Protein AF-A0A9E5M3L0-F1 (afdb_monomer_lite)

Sequence (114 aa):
MKKIFINLASATLLAGSAIVLAQAPAAPAAPAAPTAPAVAMPKCKDGTVSKVAGRGACSGHGGVAKDGAAEPPAPPPPPPGSTARCKDGSYSQAKSRSGACSGHGGVADWLKKD

Foldseek 3Di:
DDDDDDDDDDDDPDPPDPPPPPPDPDDPDDPDDDDPDDFDFFQAPQRDTFPDDDDCTNVVRNDGDPVRPGDPPDQPDDDPQFQFAAPQRDTDNDPDQVPPCVVRRGTPGGPPPD

Radius of gyration: 33.46 Å; chains: 1; bounding box: 108×42×64 Å

Structure (mmCIF, N/CA/C/O backbone):
data_AF-A0A9E5M3L0-F1
#
_entry.id   AF-A0A9E5M3L0-F1
#
loop_
_atom_site.group_PDB
_atom_site.id
_atom_site.type_symbol
_atom_site.label_atom_id
_atom_site.label_alt_id
_atom_site.label_comp_id
_atom_site.label_asym_id
_atom_site.label_entity_id
_atom_site.label_seq_id
_atom_site.pdbx_PDB_ins_code
_atom_site.Cartn_x
_atom_site.Cartn_y
_atom_site.Cartn_z
_atom_site.occupancy
_atom_site.B_iso_or_equiv
_atom_site.auth_seq_id
_atom_site.auth_comp_id
_atom_site.auth_asym_id
_atom_site.auth_atom_id
_atom_site.pdbx_PDB_model_num
ATOM 1 N N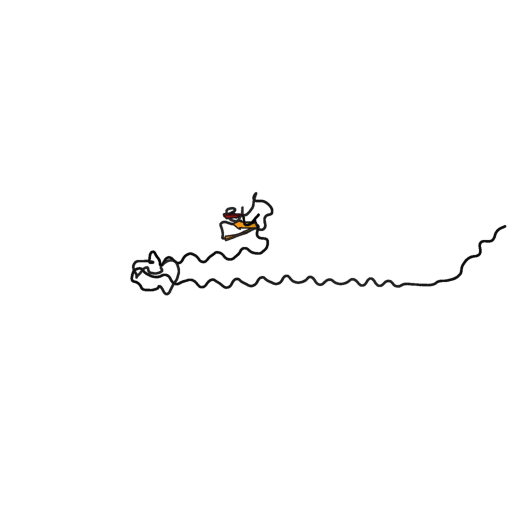 . MET A 1 1 ? 84.298 -23.992 -39.947 1.00 41.53 1 MET A N 1
ATOM 2 C CA . MET A 1 1 ? 84.759 -22.823 -39.161 1.00 41.53 1 MET A CA 1
ATOM 3 C C . MET A 1 1 ? 83.656 -22.427 -38.182 1.00 41.53 1 MET A C 1
ATOM 5 O O . MET A 1 1 ? 82.521 -22.393 -38.621 1.00 41.53 1 MET A O 1
ATOM 9 N N . LYS A 1 2 ? 84.012 -22.190 -36.901 1.00 50.72 2 LYS A N 1
ATOM 10 C CA . LYS A 1 2 ? 83.179 -21.762 -35.739 1.00 50.72 2 LYS A CA 1
ATOM 11 C C . LYS A 1 2 ? 81.915 -22.614 -35.466 1.00 50.72 2 LYS A C 1
ATOM 13 O O . LYS A 1 2 ? 80.889 -22.416 -36.088 1.00 50.72 2 LYS A O 1
ATOM 18 N N . LYS A 1 3 ? 81.967 -23.669 -34.640 1.00 51.91 3 LYS A N 1
ATOM 19 C CA . LYS A 1 3 ? 81.952 -23.669 -33.154 1.00 51.91 3 LYS A CA 1
ATOM 20 C C . LYS A 1 3 ? 80.853 -22.779 -32.553 1.00 51.91 3 LYS A C 1
ATO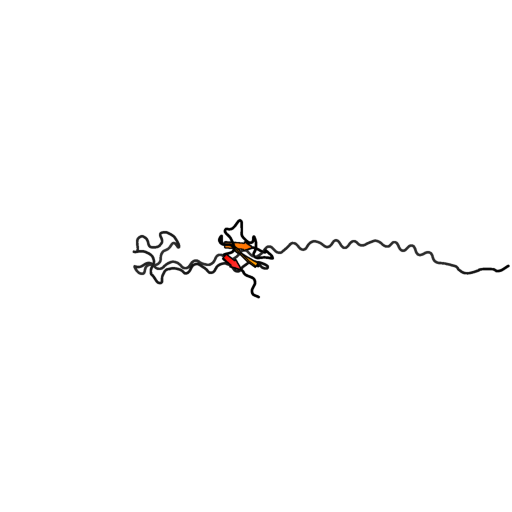M 22 O O . LYS A 1 3 ? 81.102 -21.600 -32.335 1.00 51.91 3 LYS A O 1
ATOM 27 N N . ILE A 1 4 ? 79.719 -23.381 -32.193 1.00 62.31 4 ILE A N 1
ATOM 28 C CA . ILE A 1 4 ? 78.846 -22.901 -31.113 1.00 62.31 4 ILE A CA 1
ATOM 29 C C . ILE A 1 4 ? 78.600 -24.099 -3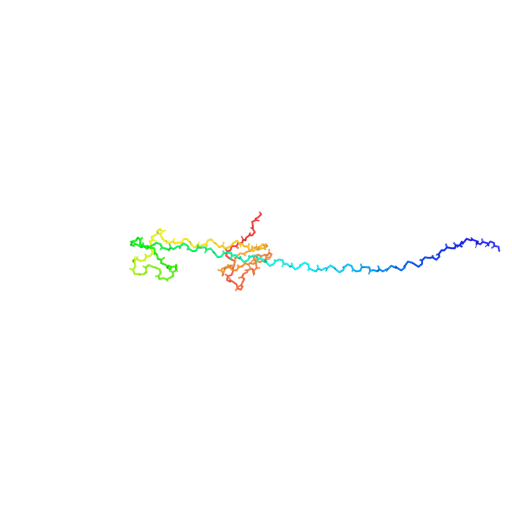0.186 1.00 62.31 4 ILE A C 1
ATOM 31 O O . ILE A 1 4 ? 77.798 -24.983 -30.462 1.00 62.31 4 ILE A O 1
ATOM 35 N N . PHE A 1 5 ? 79.429 -24.153 -29.145 1.00 56.78 5 PHE A N 1
ATOM 36 C CA . PHE A 1 5 ? 79.155 -24.816 -27.869 1.00 56.78 5 PHE A CA 1
ATOM 37 C C . PHE A 1 5 ? 78.150 -23.962 -27.078 1.00 56.78 5 PHE A C 1
ATOM 39 O O . PHE A 1 5 ? 78.101 -22.768 -27.361 1.00 56.78 5 PHE A O 1
ATOM 46 N N . ILE A 1 6 ? 77.497 -24.554 -26.054 1.00 58.25 6 ILE A N 1
ATOM 47 C CA . ILE A 1 6 ? 76.588 -23.989 -25.008 1.00 58.25 6 ILE A CA 1
ATOM 48 C C . ILE A 1 6 ? 75.163 -24.531 -25.207 1.00 58.25 6 ILE A C 1
ATOM 50 O O . ILE A 1 6 ? 74.603 -24.352 -26.276 1.00 58.25 6 ILE A O 1
ATOM 54 N N . ASN A 1 7 ? 74.467 -25.173 -24.267 1.00 40.31 7 ASN A N 1
ATOM 55 C CA . ASN A 1 7 ? 74.701 -25.647 -22.896 1.00 40.31 7 ASN A CA 1
ATOM 56 C C . ASN A 1 7 ? 73.580 -26.694 -22.659 1.00 40.31 7 ASN A C 1
ATOM 58 O O . ASN A 1 7 ? 72.464 -26.517 -23.135 1.00 40.31 7 ASN A O 1
ATOM 62 N N . LEU A 1 8 ? 73.881 -27.902 -22.189 1.00 44.12 8 LEU A N 1
ATOM 63 C CA . LEU A 1 8 ? 73.732 -28.329 -20.793 1.00 44.12 8 LEU A CA 1
ATOM 64 C C . LEU A 1 8 ? 72.410 -27.916 -20.105 1.00 44.12 8 LEU A C 1
ATOM 66 O O . LEU A 1 8 ? 72.192 -26.749 -19.808 1.00 44.12 8 LEU A O 1
ATOM 70 N N . ALA A 1 9 ? 71.626 -28.952 -19.786 1.00 46.53 9 ALA A N 1
ATOM 71 C CA . ALA A 1 9 ? 70.685 -29.083 -18.672 1.00 46.53 9 ALA A CA 1
ATOM 72 C C . ALA A 1 9 ? 69.556 -28.045 -18.521 1.00 46.53 9 ALA A C 1
ATOM 74 O O . ALA A 1 9 ? 69.763 -26.921 -18.082 1.00 46.53 9 ALA A O 1
ATOM 75 N N . SER A 1 10 ? 68.312 -28.509 -18.630 1.00 50.09 10 SER A N 1
ATOM 76 C CA . SER A 1 10 ? 67.533 -28.842 -17.427 1.00 50.09 10 SER A CA 1
ATOM 77 C C . SER A 1 10 ? 66.166 -29.373 -17.833 1.00 50.09 10 SER A C 1
ATOM 79 O O . SER A 1 10 ? 65.346 -28.681 -18.429 1.00 50.09 10 SER A O 1
ATOM 81 N N . ALA A 1 11 ? 65.948 -30.641 -17.505 1.00 55.28 11 ALA A N 1
ATOM 82 C CA . ALA A 1 11 ? 64.622 -31.202 -17.407 1.00 55.28 11 ALA A CA 1
ATOM 83 C C . ALA A 1 11 ? 63.908 -30.537 -16.226 1.00 55.28 11 ALA A C 1
ATOM 85 O O . ALA A 1 11 ? 64.316 -30.711 -15.080 1.00 55.28 11 ALA A O 1
ATOM 86 N N . THR A 1 12 ? 62.814 -29.838 -16.504 1.00 57.72 12 THR A N 1
ATOM 87 C CA . THR A 1 12 ? 61.791 -29.573 -15.493 1.00 57.72 12 THR A CA 1
ATOM 88 C C . THR A 1 12 ? 60.427 -29.617 -16.165 1.00 57.72 12 THR A C 1
ATOM 90 O O . THR A 1 12 ? 59.883 -28.618 -16.627 1.00 57.72 12 THR A O 1
ATOM 93 N N . LEU A 1 13 ? 59.883 -30.833 -16.238 1.00 52.06 13 LEU A N 1
ATOM 94 C CA . LEU A 1 13 ? 58.448 -31.076 -16.319 1.00 52.06 13 LEU A CA 1
ATOM 95 C C . LEU A 1 13 ? 57.805 -30.448 -15.073 1.00 52.06 13 LEU A C 1
ATOM 97 O O . LEU A 1 13 ? 57.793 -31.060 -14.008 1.00 52.06 13 LEU A O 1
ATOM 101 N N . LEU A 1 14 ? 57.282 -29.225 -15.187 1.00 51.59 14 LEU A N 1
ATOM 102 C CA . LEU A 1 14 ? 56.280 -28.741 -14.242 1.00 51.59 14 LEU A CA 1
ATOM 103 C C . LEU A 1 14 ? 54.908 -29.154 -14.765 1.00 51.59 14 LEU A C 1
ATOM 105 O O . LEU A 1 14 ? 54.312 -28.502 -15.620 1.00 51.59 14 LEU A O 1
ATOM 109 N N . ALA A 1 15 ? 54.423 -30.267 -14.220 1.00 60.41 15 ALA A N 1
ATOM 110 C CA . ALA A 1 15 ? 53.011 -30.600 -14.188 1.00 60.41 15 ALA A CA 1
ATOM 111 C C . ALA A 1 15 ? 52.263 -29.493 -13.423 1.00 60.41 15 ALA A C 1
ATOM 113 O O . ALA A 1 15 ? 52.202 -29.487 -12.195 1.00 60.41 15 ALA A O 1
ATOM 114 N N . GLY A 1 16 ? 51.743 -28.510 -14.157 1.00 49.09 16 GLY A N 1
ATOM 115 C CA . GLY A 1 16 ? 50.861 -27.479 -13.626 1.00 49.09 16 GLY A CA 1
ATOM 116 C C . GLY A 1 16 ? 49.432 -28.001 -13.556 1.00 49.09 16 GLY A C 1
ATOM 117 O O . GLY A 1 16 ? 48.660 -27.819 -14.493 1.00 49.09 16 GLY A O 1
ATOM 118 N N . SER A 1 17 ? 49.081 -28.661 -12.454 1.00 58.34 17 SER A N 1
ATOM 119 C CA . SER A 1 17 ? 47.690 -28.955 -12.113 1.00 58.34 17 SER A CA 1
ATOM 120 C C . SER A 1 17 ? 46.939 -27.637 -11.931 1.00 58.34 17 SER A C 1
ATOM 122 O O . SER A 1 17 ? 47.156 -26.918 -10.956 1.00 58.34 17 SER A O 1
ATOM 124 N N . ALA A 1 18 ? 46.057 -27.307 -12.873 1.00 59.31 18 ALA A N 1
ATOM 125 C CA . ALA A 1 18 ? 45.098 -26.227 -12.710 1.00 59.31 18 ALA A CA 1
ATOM 126 C C . ALA A 1 18 ? 44.121 -26.615 -11.590 1.00 59.31 18 ALA A C 1
ATOM 128 O O . ALA A 1 18 ? 43.167 -27.362 -11.804 1.00 59.31 18 ALA A O 1
ATOM 129 N N . ILE A 1 19 ? 44.383 -26.134 -10.374 1.00 59.91 19 ILE A N 1
ATOM 130 C CA . ILE A 1 19 ? 43.423 -26.175 -9.274 1.00 59.91 19 ILE A CA 1
ATOM 131 C C . ILE A 1 19 ? 42.317 -25.187 -9.645 1.00 59.91 19 ILE A C 1
ATOM 133 O O . ILE A 1 19 ? 42.423 -23.983 -9.422 1.00 59.91 19 ILE A O 1
ATOM 137 N N . VAL A 1 20 ? 41.261 -25.702 -10.268 1.00 54.34 20 VAL A N 1
ATOM 138 C CA . VAL A 1 20 ? 39.998 -24.986 -10.413 1.00 54.34 20 VAL A CA 1
ATOM 139 C C . VAL A 1 20 ? 39.430 -24.827 -9.003 1.00 54.34 20 VAL A C 1
ATOM 141 O O . VAL A 1 20 ? 38.909 -25.781 -8.428 1.00 54.34 20 VAL A O 1
ATOM 144 N N . LEU A 1 21 ? 39.551 -23.630 -8.419 1.00 53.28 21 LEU A N 1
ATOM 145 C CA . LEU A 1 21 ? 38.756 -23.262 -7.251 1.00 53.28 21 LEU A CA 1
ATOM 146 C C . LEU A 1 21 ? 37.285 -23.265 -7.681 1.00 53.28 21 LEU A C 1
ATOM 148 O O . LEU A 1 21 ? 36.809 -22.326 -8.322 1.00 53.28 21 LEU A O 1
ATOM 152 N N . ALA A 1 22 ? 36.570 -24.332 -7.331 1.00 53.91 22 ALA A N 1
ATOM 153 C CA . ALA A 1 22 ? 35.120 -24.368 -7.360 1.00 53.91 22 ALA A CA 1
ATOM 154 C C . ALA A 1 22 ? 34.599 -23.339 -6.346 1.00 53.91 22 ALA A C 1
ATOM 156 O O . ALA A 1 22 ? 34.489 -23.604 -5.151 1.00 53.91 22 ALA A O 1
ATOM 157 N N . GLN A 1 23 ? 34.333 -22.128 -6.828 1.00 54.06 23 GLN A N 1
ATOM 158 C CA . GLN A 1 23 ? 33.613 -21.111 -6.078 1.00 54.06 23 GLN A CA 1
ATOM 159 C C . GLN A 1 23 ? 32.176 -21.611 -5.909 1.00 54.06 23 GLN A C 1
ATOM 161 O O . GLN A 1 23 ? 31.398 -21.625 -6.863 1.00 54.06 23 GLN A O 1
ATOM 166 N N . ALA A 1 24 ? 31.840 -22.077 -4.707 1.00 56.69 24 ALA A N 1
ATOM 167 C CA . ALA A 1 24 ? 30.464 -22.374 -4.346 1.00 56.69 24 ALA A CA 1
ATOM 168 C C . ALA A 1 24 ? 29.646 -21.073 -4.455 1.00 56.69 24 ALA A C 1
ATOM 170 O O . ALA A 1 24 ? 30.046 -20.068 -3.859 1.00 56.69 24 ALA A O 1
ATOM 171 N N . PRO A 1 25 ? 28.523 -21.042 -5.197 1.00 53.94 25 PRO A N 1
ATOM 172 C CA . PRO A 1 25 ? 27.653 -19.881 -5.174 1.00 53.94 25 PRO A CA 1
ATOM 173 C C . PRO A 1 25 ? 27.102 -19.741 -3.755 1.00 53.94 25 PRO A C 1
ATOM 175 O O . PRO A 1 25 ? 26.414 -20.630 -3.252 1.00 53.94 25 PRO A O 1
ATOM 178 N N . ALA A 1 26 ? 27.432 -18.631 -3.095 1.00 54.66 26 ALA A N 1
ATOM 179 C CA . ALA A 1 26 ? 26.787 -18.240 -1.855 1.00 54.66 26 ALA A CA 1
ATOM 180 C C . ALA A 1 26 ? 25.282 -18.140 -2.130 1.00 54.66 26 ALA A C 1
ATOM 182 O O . ALA A 1 26 ? 24.837 -17.279 -2.892 1.00 54.66 26 ALA A O 1
ATOM 183 N N . ALA A 1 27 ? 24.506 -19.064 -1.562 1.00 54.34 27 ALA A N 1
ATOM 184 C CA . ALA A 1 27 ? 23.056 -18.999 -1.618 1.00 54.34 27 ALA A CA 1
ATOM 185 C C . ALA A 1 27 ? 22.621 -17.648 -1.023 1.00 54.34 27 ALA A C 1
ATOM 187 O O . ALA A 1 27 ? 23.064 -17.312 0.081 1.00 54.34 27 ALA A O 1
ATOM 188 N N . PRO A 1 28 ? 21.804 -16.843 -1.725 1.00 53.25 28 PRO A N 1
ATOM 189 C CA . PRO A 1 28 ? 21.315 -15.600 -1.157 1.00 53.25 28 PRO A CA 1
ATOM 190 C C . PRO A 1 28 ? 20.502 -15.941 0.092 1.00 53.25 28 PRO A C 1
ATOM 192 O O . PRO A 1 28 ? 19.580 -16.757 0.039 1.00 53.25 28 PRO A O 1
ATOM 195 N N . ALA A 1 29 ? 20.872 -15.338 1.222 1.00 53.84 29 ALA A N 1
ATOM 196 C CA . ALA A 1 29 ? 20.093 -15.416 2.445 1.00 53.84 29 ALA A CA 1
ATOM 197 C C . ALA A 1 29 ? 18.655 -14.987 2.123 1.00 53.84 29 ALA A C 1
ATOM 199 O O . ALA A 1 29 ? 18.426 -13.875 1.639 1.00 53.84 29 ALA A O 1
ATOM 200 N N . ALA A 1 30 ? 17.698 -15.889 2.341 1.00 52.88 30 ALA A N 1
ATOM 201 C CA . ALA A 1 30 ? 16.288 -15.569 2.199 1.00 52.88 30 ALA A CA 1
ATOM 202 C C . ALA A 1 30 ? 15.971 -14.365 3.107 1.00 52.88 30 ALA A C 1
ATOM 204 O O . ALA A 1 30 ? 16.370 -14.378 4.277 1.00 52.88 30 ALA A O 1
ATOM 205 N N . PRO A 1 31 ? 15.303 -13.312 2.605 1.00 53.88 31 PRO A N 1
ATOM 206 C CA . PRO A 1 31 ? 14.953 -12.178 3.443 1.00 53.88 31 PRO A CA 1
ATOM 207 C C . PRO A 1 31 ? 14.033 -12.656 4.569 1.00 53.88 31 PRO A C 1
ATOM 209 O O . PRO A 1 31 ? 13.094 -13.420 4.336 1.00 53.88 31 PRO A O 1
ATOM 212 N N . ALA A 1 32 ? 14.321 -12.210 5.794 1.00 53.94 32 ALA A N 1
ATOM 213 C CA . ALA A 1 32 ? 13.457 -12.431 6.943 1.00 53.94 32 ALA A CA 1
ATOM 214 C C . ALA A 1 32 ? 12.039 -11.953 6.599 1.00 53.94 32 ALA A C 1
ATOM 216 O O . ALA A 1 32 ? 11.850 -10.815 6.162 1.00 53.94 32 ALA A O 1
ATOM 217 N N . ALA A 1 33 ? 11.053 -12.838 6.754 1.00 53.44 33 ALA A N 1
ATOM 218 C CA . ALA A 1 33 ? 9.658 -12.490 6.539 1.00 53.44 33 ALA A CA 1
ATOM 219 C C . ALA A 1 33 ? 9.286 -11.307 7.453 1.00 53.44 33 ALA A C 1
ATOM 221 O O . ALA A 1 33 ? 9.645 -11.327 8.635 1.00 53.44 33 ALA A O 1
ATOM 222 N N . PRO A 1 34 ? 8.594 -10.273 6.945 1.00 53.19 34 PRO A N 1
ATOM 223 C CA . PRO A 1 34 ? 8.183 -9.161 7.782 1.00 53.19 34 PRO A CA 1
ATOM 224 C C . PRO A 1 34 ? 7.211 -9.671 8.847 1.00 53.19 34 PRO A C 1
ATOM 226 O O . PRO A 1 34 ? 6.184 -10.277 8.534 1.00 53.19 34 PRO A O 1
ATOM 229 N N . THR A 1 35 ? 7.536 -9.421 10.113 1.00 48.88 35 THR A N 1
ATOM 230 C CA . THR A 1 35 ? 6.614 -9.599 11.232 1.00 48.88 35 THR A CA 1
ATOM 231 C C . THR A 1 35 ? 5.371 -8.763 10.938 1.00 48.88 35 THR A C 1
ATOM 233 O O . THR A 1 35 ? 5.477 -7.550 10.745 1.00 48.88 35 THR A O 1
ATOM 236 N N . ALA A 1 36 ? 4.203 -9.401 10.836 1.00 55.88 36 ALA A N 1
ATOM 237 C CA . ALA A 1 36 ? 2.961 -8.684 10.574 1.00 55.88 36 ALA A CA 1
ATOM 238 C C . ALA A 1 36 ? 2.753 -7.606 11.657 1.00 55.88 36 ALA A C 1
ATOM 240 O O . ALA A 1 36 ? 2.914 -7.909 12.844 1.00 55.88 36 ALA A O 1
ATOM 241 N N . PRO A 1 37 ? 2.417 -6.357 11.286 1.00 54.19 37 PRO A N 1
ATOM 242 C CA . PRO A 1 37 ? 2.169 -5.321 12.273 1.00 54.19 37 PRO A CA 1
ATOM 243 C C . PRO A 1 37 ? 0.956 -5.713 13.122 1.00 54.19 37 PRO A C 1
ATOM 245 O O . PRO A 1 37 ? -0.088 -6.104 12.595 1.00 54.19 37 PRO A O 1
ATOM 248 N N . ALA A 1 38 ? 1.100 -5.616 14.444 1.00 58.62 38 ALA A N 1
ATOM 249 C CA . ALA A 1 38 ? -0.009 -5.796 15.368 1.00 58.62 38 ALA A CA 1
ATOM 250 C C . ALA A 1 38 ? -1.081 -4.740 15.059 1.00 58.62 38 ALA A C 1
ATOM 252 O O . ALA A 1 38 ? -0.835 -3.539 15.166 1.00 58.62 38 ALA A O 1
ATOM 253 N N . VAL A 1 39 ? -2.260 -5.188 14.628 1.00 61.69 39 VAL A N 1
ATOM 254 C CA . VAL A 1 39 ? -3.375 -4.292 14.314 1.00 61.69 39 VAL A CA 1
ATOM 255 C C . VAL A 1 39 ? -3.967 -3.740 15.608 1.00 61.69 39 VAL A C 1
ATOM 257 O O . VAL A 1 39 ? -4.441 -4.493 16.459 1.00 61.69 39 VAL A O 1
ATOM 260 N N . ALA A 1 40 ? -3.943 -2.417 15.763 1.00 70.50 40 ALA A N 1
ATOM 261 C CA . ALA A 1 40 ? -4.638 -1.756 16.859 1.00 70.50 40 ALA A CA 1
ATOM 262 C C . ALA A 1 40 ? -6.154 -1.982 16.720 1.00 70.50 40 ALA A C 1
ATOM 264 O O . ALA A 1 40 ? -6.731 -1.810 15.643 1.00 70.50 40 ALA A O 1
ATOM 265 N N . MET A 1 41 ? -6.799 -2.397 17.810 1.00 81.38 41 MET A N 1
ATOM 266 C CA . MET A 1 41 ? -8.232 -2.691 17.832 1.00 81.38 41 MET A CA 1
ATOM 267 C C . MET A 1 41 ? -9.040 -1.382 17.818 1.00 81.38 41 MET A C 1
ATOM 269 O O . MET A 1 41 ? -8.757 -0.489 18.621 1.00 81.38 41 MET A O 1
ATOM 273 N N . PRO A 1 42 ? -10.050 -1.243 16.942 1.00 86.44 42 PRO A N 1
ATOM 274 C CA . PRO A 1 42 ? -10.765 0.015 16.781 1.00 86.44 42 PRO A CA 1
ATOM 275 C C . PRO A 1 42 ? -11.669 0.299 17.982 1.00 86.44 42 PRO A C 1
ATOM 277 O O . PRO A 1 42 ? -12.389 -0.582 18.470 1.00 86.44 42 PRO A O 1
ATOM 280 N N . LYS A 1 43 ? -11.665 1.553 18.437 1.00 90.12 43 LYS A N 1
ATOM 281 C CA . LYS A 1 43 ? -12.577 2.015 19.485 1.00 90.12 43 LYS A CA 1
ATOM 282 C C . LYS A 1 43 ? -13.927 2.373 18.875 1.00 90.12 43 LYS A C 1
ATOM 284 O O . LYS A 1 43 ? -13.997 3.039 17.843 1.00 90.12 43 LYS A O 1
ATOM 289 N N . CYS A 1 44 ? -14.994 1.899 19.496 1.00 91.62 44 CYS A N 1
ATOM 290 C CA . CYS A 1 44 ? -16.362 2.111 19.060 1.00 91.62 44 CYS A CA 1
ATOM 291 C C . CYS A 1 44 ? -16.952 3.381 19.685 1.00 91.62 44 CYS A C 1
ATOM 293 O O . CYS A 1 44 ? -16.455 3.891 20.692 1.00 91.62 44 CYS A O 1
ATOM 295 N N . LYS A 1 45 ? -18.018 3.905 19.070 1.00 92.00 45 LYS A N 1
ATOM 296 C CA . LYS A 1 45 ? -18.675 5.157 19.482 1.00 92.00 45 LYS A CA 1
ATOM 297 C C . LYS A 1 45 ? -19.199 5.136 20.919 1.00 92.00 45 LYS A C 1
ATOM 299 O O . LYS A 1 45 ? -19.244 6.173 21.568 1.00 92.00 45 LYS A O 1
ATOM 304 N N . ASP A 1 46 ? -19.589 3.965 21.399 1.00 91.25 46 ASP A N 1
ATOM 305 C CA . ASP A 1 46 ? -20.097 3.724 22.749 1.00 91.25 46 ASP A CA 1
ATOM 306 C C . ASP A 1 46 ? -18.982 3.533 23.797 1.00 91.25 46 ASP A C 1
ATOM 308 O O . ASP A 1 46 ? -19.247 3.178 24.941 1.00 91.25 46 ASP A O 1
ATOM 312 N N . GLY A 1 47 ? -17.719 3.742 23.413 1.00 87.25 47 GLY A N 1
ATOM 313 C CA . GLY A 1 47 ? -16.564 3.597 24.294 1.00 87.25 47 GLY A CA 1
ATOM 314 C C . GLY A 1 47 ? -16.052 2.161 24.422 1.00 87.25 47 GLY A C 1
ATOM 315 O O . GLY A 1 47 ? -14.968 1.963 24.983 1.00 87.25 47 GLY A O 1
ATOM 316 N N . THR A 1 48 ? -16.744 1.167 23.858 1.00 90.12 48 THR A N 1
ATOM 317 C CA . THR A 1 48 ? -16.234 -0.209 23.790 1.00 90.12 48 THR A CA 1
ATOM 318 C C . THR A 1 48 ? -15.115 -0.331 22.751 1.00 90.12 48 THR A C 1
ATOM 320 O O . THR A 1 48 ? -14.895 0.563 21.935 1.00 90.12 48 THR A O 1
ATOM 323 N N . VAL A 1 49 ? -14.336 -1.410 22.807 1.00 87.88 49 VAL A N 1
ATOM 324 C CA . VAL A 1 49 ? -13.299 -1.713 21.808 1.00 87.88 49 VAL A CA 1
ATOM 325 C C . VAL A 1 49 ? -13.743 -2.943 21.036 1.00 87.88 49 VAL A C 1
ATOM 327 O O . VAL A 1 49 ? -14.145 -3.943 21.635 1.00 87.88 49 VAL A O 1
ATOM 330 N N . SER A 1 50 ? -13.682 -2.881 19.707 1.00 87.00 50 SER A N 1
ATOM 331 C CA . SER A 1 50 ? -14.071 -4.024 18.893 1.00 87.00 50 SER A CA 1
ATOM 332 C C . SER A 1 50 ? -13.028 -5.130 18.988 1.00 87.00 50 SER A C 1
ATOM 334 O O . SER A 1 50 ? -11.828 -4.883 18.910 1.00 87.00 50 SER A O 1
ATOM 336 N N . LYS A 1 51 ? -13.491 -6.376 19.110 1.00 85.75 51 LYS A N 1
ATOM 337 C CA . LYS A 1 51 ? -12.619 -7.562 19.106 1.00 85.75 51 LYS A CA 1
ATOM 338 C C . LYS A 1 51 ? -12.065 -7.885 17.715 1.00 85.75 51 LYS A C 1
ATOM 340 O O . LYS A 1 51 ? -11.144 -8.684 17.598 1.00 85.75 51 LYS A O 1
ATOM 345 N N . VAL A 1 52 ? -12.640 -7.278 16.678 1.00 83.12 52 VAL A N 1
ATOM 346 C CA . VAL A 1 52 ? -12.255 -7.458 15.280 1.00 83.12 52 VAL A CA 1
ATOM 347 C C . VAL A 1 52 ? -11.838 -6.119 14.685 1.00 83.12 52 VAL A C 1
ATOM 349 O O . VAL A 1 52 ? -12.481 -5.094 14.910 1.00 83.12 52 VAL A O 1
ATOM 352 N N . ALA A 1 53 ? -10.755 -6.129 13.916 1.00 82.94 53 ALA A N 1
ATOM 353 C CA . ALA A 1 53 ? -10.383 -5.008 13.067 1.00 82.94 53 ALA A CA 1
ATOM 354 C C . ALA A 1 53 ? -11.032 -5.165 11.682 1.00 82.94 53 ALA A C 1
ATOM 356 O O . ALA A 1 53 ? -11.257 -6.281 11.212 1.00 82.94 53 ALA A O 1
ATOM 357 N N . GLY A 1 54 ? -11.298 -4.046 11.006 1.00 79.75 54 GLY A N 1
ATOM 358 C CA . GLY A 1 54 ? -11.739 -4.040 9.611 1.00 79.75 54 GLY A CA 1
ATOM 359 C C . GLY A 1 54 ? -13.244 -3.863 9.400 1.00 79.75 54 GLY A C 1
ATOM 360 O O . GLY A 1 54 ? -13.953 -3.247 10.197 1.00 79.75 54 GLY A O 1
ATOM 361 N N . ARG A 1 55 ? -13.723 -4.326 8.241 1.00 81.69 55 ARG A N 1
ATOM 362 C CA . ARG A 1 55 ? -15.068 -4.026 7.732 1.00 81.69 55 ARG A CA 1
ATOM 363 C C . ARG A 1 55 ? -16.131 -4.660 8.640 1.00 81.69 55 ARG A C 1
ATOM 365 O O . ARG A 1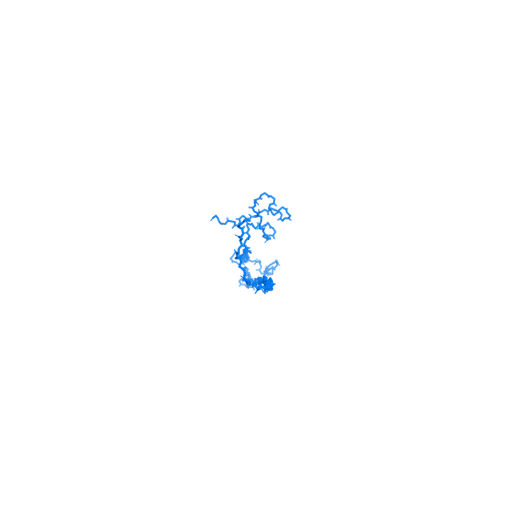 55 ? -16.109 -5.864 8.856 1.00 81.69 55 ARG A O 1
ATOM 372 N N . GLY A 1 56 ? -17.052 -3.848 9.158 1.00 86.44 56 GLY A N 1
ATOM 373 C CA . GLY A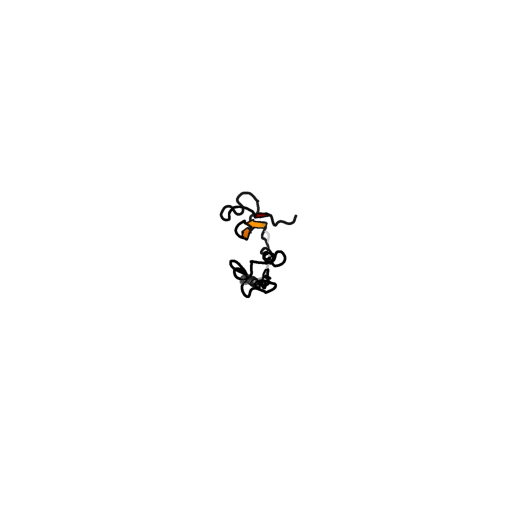 1 56 ? -18.080 -4.290 10.112 1.00 86.44 56 GLY A CA 1
ATOM 374 C C . GLY A 1 56 ? -17.685 -4.165 11.590 1.00 86.44 56 GLY A C 1
ATOM 375 O O . GLY A 1 56 ? -18.499 -4.453 12.469 1.00 86.44 56 GLY A O 1
ATOM 376 N N . ALA A 1 57 ? -16.469 -3.696 11.895 1.00 87.75 57 ALA A N 1
ATOM 377 C CA . ALA A 1 57 ? -16.118 -3.330 13.262 1.00 87.75 57 ALA A CA 1
ATOM 378 C C . ALA A 1 57 ? -17.089 -2.258 13.787 1.00 87.75 57 ALA A C 1
ATOM 380 O O . ALA A 1 57 ? -17.414 -1.290 13.096 1.00 87.75 57 ALA A O 1
ATOM 381 N N . CYS A 1 58 ? -17.560 -2.450 15.020 1.00 90.44 58 CYS A N 1
ATOM 382 C CA . CYS A 1 58 ? -18.481 -1.548 15.713 1.00 90.44 58 CYS A CA 1
ATOM 383 C C . CYS A 1 58 ? -19.873 -1.366 15.064 1.00 90.44 58 CYS A C 1
ATOM 385 O O . CYS A 1 58 ? -20.583 -0.434 15.440 1.00 90.44 58 CYS A O 1
ATOM 387 N N . SER A 1 59 ? -20.316 -2.235 14.143 1.00 92.12 59 SER A N 1
ATOM 388 C CA . SER A 1 59 ? -21.650 -2.112 13.517 1.00 92.12 59 SER A CA 1
ATOM 389 C C . SER A 1 59 ? -22.810 -2.108 14.524 1.00 92.12 59 SER A C 1
ATOM 391 O O . SER A 1 59 ? -23.763 -1.361 14.337 1.00 92.12 59 SER A O 1
ATOM 393 N N . GLY A 1 60 ? -22.711 -2.869 15.621 1.00 91.75 60 GLY A N 1
ATOM 394 C CA . GLY A 1 60 ? -23.691 -2.855 16.722 1.00 91.75 60 GLY A CA 1
ATOM 395 C C . GLY A 1 60 ? -23.473 -1.751 17.767 1.00 91.75 60 GLY A C 1
ATOM 396 O O . GLY A 1 60 ? -24.258 -1.627 18.697 1.00 91.75 60 GLY A O 1
ATOM 397 N N . HIS A 1 61 ? -22.413 -0.955 17.615 1.00 91.06 61 HIS A N 1
ATOM 398 C CA . HIS A 1 61 ? -21.919 0.004 18.609 1.00 91.06 61 HIS A CA 1
ATOM 399 C C . HIS A 1 61 ? -21.884 1.448 18.069 1.00 91.06 61 HIS A C 1
ATOM 401 O O . HIS A 1 61 ? -21.120 2.288 18.544 1.00 91.06 61 HIS A O 1
ATOM 407 N N . GLY A 1 62 ? -22.680 1.745 17.032 1.00 89.69 62 GLY A N 1
ATOM 408 C CA . GLY A 1 62 ? -22.747 3.081 16.421 1.00 89.69 62 GLY A CA 1
ATOM 409 C C . GLY A 1 62 ? -21.555 3.433 15.522 1.00 89.69 62 GLY A C 1
ATOM 410 O O . GLY A 1 62 ? -21.325 4.607 15.228 1.00 89.69 62 GLY A O 1
ATOM 411 N N . GLY A 1 63 ? -20.802 2.424 15.076 1.00 88.75 63 GLY A N 1
ATOM 412 C CA . GLY A 1 63 ? -19.634 2.580 14.218 1.00 88.75 63 GLY A CA 1
ATOM 413 C C . GLY A 1 63 ? -18.353 2.921 14.977 1.00 88.75 63 GLY A C 1
ATOM 414 O O . GLY A 1 63 ? -18.310 3.014 16.207 1.00 88.75 63 GLY A O 1
ATOM 415 N N . VAL A 1 64 ? -17.274 3.061 14.212 1.00 88.69 64 VAL A N 1
ATOM 416 C CA . VAL A 1 64 ? -15.946 3.372 14.741 1.00 88.69 64 VAL A CA 1
ATOM 417 C C . VAL A 1 64 ? -15.912 4.827 15.230 1.00 88.69 64 VAL A C 1
ATOM 419 O O . VAL A 1 64 ? -16.491 5.722 14.602 1.00 88.69 64 VAL A O 1
ATOM 422 N N . ALA A 1 65 ? -15.264 5.077 16.368 1.00 88.00 65 ALA A N 1
ATOM 423 C CA . ALA A 1 65 ? -15.025 6.427 16.867 1.00 88.00 65 ALA A CA 1
ATOM 424 C C . ALA A 1 65 ? -14.153 7.225 15.878 1.00 88.00 65 ALA A C 1
ATOM 426 O O . ALA A 1 65 ? -13.400 6.647 15.096 1.00 88.00 65 ALA A O 1
ATOM 427 N N . LYS A 1 66 ? -14.254 8.563 15.900 1.00 81.25 66 LYS A N 1
ATOM 428 C CA . LYS A 1 66 ? -13.501 9.442 14.976 1.00 81.25 66 LYS A CA 1
ATOM 429 C C . LYS A 1 66 ? -11.989 9.327 15.193 1.00 81.25 66 LYS A C 1
ATOM 431 O O . LYS A 1 66 ? -11.228 9.320 14.239 1.00 81.25 66 LYS A O 1
ATOM 436 N N . ASP A 1 67 ? -11.605 9.194 16.450 1.00 79.06 67 ASP A N 1
ATOM 437 C CA . ASP A 1 67 ? -10.271 8.907 16.978 1.00 79.06 67 ASP A CA 1
ATOM 438 C C . ASP A 1 67 ? -9.933 7.403 16.983 1.00 79.06 67 ASP A C 1
ATOM 440 O O . ASP A 1 67 ? -8.776 7.023 17.123 1.00 79.06 67 ASP A O 1
ATOM 444 N N . GLY A 1 68 ? -10.939 6.540 16.806 1.00 66.19 68 GLY A N 1
ATOM 445 C CA . GLY A 1 68 ? -10.798 5.082 16.765 1.00 66.19 68 GLY A CA 1
ATOM 446 C C . GLY A 1 68 ? -10.548 4.518 15.367 1.00 66.19 68 GLY A C 1
ATOM 447 O O . GLY A 1 68 ? -10.417 3.298 15.228 1.00 66.19 68 GLY A O 1
ATOM 448 N N . ALA A 1 69 ? -10.505 5.369 14.336 1.00 63.31 69 ALA A N 1
ATOM 449 C CA . ALA A 1 69 ? -10.008 4.979 13.028 1.00 63.31 69 ALA A CA 1
ATOM 450 C C . ALA A 1 69 ? -8.520 4.657 13.181 1.00 63.31 69 ALA A C 1
ATOM 452 O O . ALA A 1 69 ? -7.685 5.555 13.241 1.00 63.31 69 ALA A O 1
ATOM 453 N N . ALA A 1 70 ? -8.205 3.367 13.299 1.00 62.28 70 ALA A N 1
ATOM 454 C CA . ALA A 1 70 ? -6.829 2.913 13.260 1.00 62.28 70 ALA A CA 1
ATOM 455 C C . ALA A 1 70 ? -6.212 3.428 11.956 1.00 62.28 70 ALA A C 1
ATOM 457 O O . ALA A 1 70 ? -6.703 3.106 10.868 1.00 62.28 70 ALA A O 1
ATOM 458 N N . GLU A 1 71 ? -5.172 4.254 12.075 1.00 62.75 71 G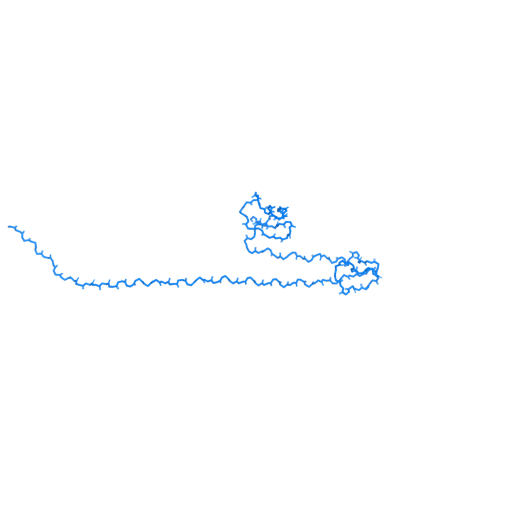LU A N 1
ATOM 459 C CA . GLU A 1 71 ? -4.348 4.606 10.928 1.00 62.75 71 GLU A CA 1
ATOM 460 C C . GLU A 1 71 ? -3.881 3.286 10.297 1.00 62.75 71 GLU A C 1
ATOM 462 O O . GLU A 1 71 ? -3.466 2.379 11.036 1.00 62.75 71 GLU A O 1
ATOM 467 N N . PRO A 1 72 ? -4.038 3.099 8.971 1.00 60.78 72 PRO A N 1
ATOM 468 C CA . PRO A 1 72 ? -3.552 1.890 8.335 1.00 60.78 72 PRO A CA 1
ATOM 469 C C . PRO A 1 72 ? -2.086 1.696 8.725 1.00 60.78 72 PRO A C 1
ATOM 471 O O . PRO A 1 72 ? -1.331 2.674 8.739 1.00 60.78 72 PRO A O 1
ATOM 474 N N . PRO A 1 73 ? -1.680 0.461 9.070 1.00 62.44 73 PRO A N 1
ATOM 475 C CA . PRO A 1 73 ? -0.306 0.209 9.455 1.00 62.44 73 PRO A CA 1
ATOM 476 C C . PRO A 1 73 ? 0.611 0.747 8.363 1.00 62.44 73 PRO A C 1
ATOM 478 O O . PRO A 1 73 ? 0.321 0.593 7.169 1.00 62.44 73 PRO A O 1
ATOM 481 N N . ALA A 1 74 ? 1.699 1.396 8.784 1.00 65.06 74 ALA A N 1
ATOM 482 C CA . ALA A 1 74 ? 2.694 1.893 7.854 1.00 65.06 74 ALA A CA 1
ATOM 483 C C . ALA A 1 74 ? 3.074 0.761 6.883 1.00 65.06 74 ALA A C 1
ATOM 485 O O . ALA A 1 74 ? 3.232 -0.392 7.309 1.00 65.06 74 ALA A O 1
ATOM 486 N N . PRO A 1 75 ? 3.174 1.054 5.577 1.00 66.00 75 PRO A N 1
ATOM 487 C CA . PRO A 1 75 ? 3.551 0.043 4.610 1.00 66.00 75 PRO A CA 1
ATOM 488 C C . PRO A 1 75 ? 4.917 -0.539 4.988 1.00 66.00 75 PRO A C 1
ATOM 490 O O . PRO A 1 75 ? 5.766 0.196 5.504 1.00 66.00 75 PRO A O 1
ATOM 493 N N . PRO A 1 76 ? 5.146 -1.840 4.740 1.00 69.94 76 PRO A N 1
ATOM 494 C CA . PRO A 1 76 ? 6.447 -2.433 4.994 1.00 69.94 76 PRO A CA 1
ATOM 495 C C . PRO A 1 76 ? 7.535 -1.642 4.250 1.00 69.94 76 PRO A C 1
ATOM 497 O O . PRO A 1 76 ? 7.270 -1.078 3.179 1.00 69.94 76 PRO A O 1
ATOM 500 N N . PRO A 1 77 ? 8.756 -1.568 4.803 1.00 77.81 77 PRO A N 1
ATOM 501 C CA . PRO A 1 77 ? 9.851 -0.909 4.116 1.00 77.81 77 PRO A CA 1
ATOM 502 C C . PRO A 1 77 ? 10.080 -1.571 2.747 1.00 77.81 77 PRO A C 1
ATOM 504 O O . PRO A 1 77 ? 9.920 -2.790 2.617 1.00 77.81 77 PRO A O 1
ATOM 507 N N . PRO A 1 78 ? 10.446 -0.789 1.717 1.00 84.31 78 PRO A N 1
ATOM 508 C CA . PRO A 1 78 ? 10.741 -1.346 0.411 1.00 84.31 78 PRO A CA 1
ATOM 509 C C . PRO A 1 78 ? 11.872 -2.380 0.492 1.00 84.31 78 PRO A C 1
ATOM 511 O O . PRO A 1 78 ? 12.846 -2.158 1.218 1.00 84.31 78 PRO A O 1
ATOM 514 N N . PRO A 1 79 ? 11.802 -3.470 -0.292 1.00 84.44 79 PRO A N 1
ATOM 515 C CA . PRO A 1 79 ? 12.926 -4.380 -0.455 1.00 84.44 79 PRO A CA 1
ATOM 516 C C . PRO A 1 79 ? 14.187 -3.625 -0.912 1.00 84.44 79 PRO A C 1
ATOM 518 O O . PRO A 1 79 ? 14.064 -2.674 -1.699 1.00 84.44 79 PRO A O 1
ATOM 521 N N . PRO A 1 80 ? 15.396 -4.047 -0.494 1.00 85.00 80 PRO A N 1
ATOM 522 C CA . PRO A 1 80 ? 16.644 -3.440 -0.951 1.00 85.00 80 PRO A CA 1
ATOM 523 C C . PRO A 1 80 ? 16.710 -3.379 -2.482 1.00 85.00 80 PRO A C 1
ATOM 525 O O . PRO A 1 80 ? 16.359 -4.342 -3.160 1.00 85.00 80 PRO A O 1
ATOM 528 N N . GLY A 1 81 ? 17.142 -2.243 -3.031 1.00 86.06 81 GLY A N 1
ATOM 529 C CA . GLY A 1 81 ? 17.233 -2.040 -4.483 1.00 86.06 81 GLY A CA 1
ATOM 530 C C . GLY A 1 81 ? 15.914 -1.677 -5.178 1.00 86.06 81 GLY A C 1
ATOM 531 O O . GLY A 1 81 ? 15.911 -1.442 -6.387 1.00 86.06 81 GLY A O 1
ATOM 532 N N . SER A 1 82 ? 14.801 -1.574 -4.444 1.00 91.75 82 SER A N 1
ATOM 533 C CA . SER A 1 82 ? 13.539 -1.080 -5.004 1.00 91.75 82 SER A CA 1
ATOM 534 C C . SER A 1 82 ? 13.651 0.393 -5.388 1.00 91.75 82 SER A C 1
ATOM 536 O O . SER A 1 82 ? 14.050 1.236 -4.588 1.00 91.75 82 SER A O 1
ATOM 538 N N . THR A 1 83 ? 13.259 0.712 -6.616 1.00 92.88 83 THR A N 1
ATOM 539 C CA . THR A 1 83 ? 13.303 2.067 -7.179 1.00 92.88 83 THR A CA 1
ATOM 540 C C . THR A 1 83 ? 11.922 2.701 -7.291 1.00 92.88 83 THR A C 1
ATOM 542 O O . THR A 1 83 ? 11.834 3.918 -7.448 1.00 92.88 83 THR A O 1
ATOM 545 N N . ALA A 1 84 ? 10.850 1.912 -7.181 1.00 93.19 84 ALA A N 1
ATOM 546 C CA . ALA A 1 84 ? 9.474 2.392 -7.199 1.00 93.19 84 ALA A CA 1
ATOM 547 C C . ALA A 1 84 ? 8.535 1.493 -6.391 1.00 93.19 84 ALA A C 1
ATOM 549 O O . ALA A 1 84 ? 8.743 0.282 -6.306 1.00 93.19 84 ALA A O 1
ATOM 550 N N . ARG A 1 85 ? 7.465 2.086 -5.867 1.00 92.69 85 ARG A N 1
ATOM 551 C CA . ARG A 1 85 ? 6.282 1.391 -5.368 1.00 92.69 85 ARG A CA 1
ATOM 552 C C . ARG A 1 85 ? 5.167 1.502 -6.406 1.00 92.69 85 ARG A C 1
ATOM 554 O O . ARG A 1 85 ? 4.915 2.585 -6.931 1.00 92.69 85 ARG A O 1
ATOM 561 N N . CYS A 1 86 ? 4.512 0.392 -6.709 1.00 94.00 86 CYS A N 1
ATOM 562 C CA . CYS A 1 86 ? 3.386 0.312 -7.632 1.00 94.00 86 CYS A CA 1
ATOM 563 C C . CYS A 1 86 ? 2.047 0.514 -6.900 1.00 94.00 86 CYS A C 1
ATOM 565 O O . CYS A 1 86 ? 1.973 0.380 -5.675 1.00 94.00 86 CYS A O 1
ATOM 567 N N . LYS A 1 87 ? 0.974 0.839 -7.637 1.00 93.31 87 LYS A N 1
ATOM 568 C CA . LYS A 1 87 ? -0.355 1.106 -7.047 1.00 93.31 87 LYS A CA 1
ATOM 569 C C . LYS A 1 87 ? -1.004 -0.093 -6.359 1.00 93.31 87 LYS A C 1
ATOM 571 O O . LYS A 1 87 ? -1.824 0.096 -5.468 1.00 93.31 87 LYS A O 1
ATOM 576 N N . ASP A 1 88 ? -0.642 -1.303 -6.753 1.00 90.50 88 ASP A N 1
ATOM 577 C CA . ASP A 1 88 ? -1.100 -2.542 -6.121 1.00 90.50 88 ASP A CA 1
ATOM 578 C C . ASP A 1 88 ? -0.340 -2.883 -4.821 1.00 90.50 88 ASP A C 1
ATOM 580 O O . ASP A 1 88 ? -0.653 -3.873 -4.167 1.00 90.50 88 ASP A O 1
ATOM 584 N N . GLY A 1 89 ? 0.656 -2.074 -4.437 1.00 88.56 89 GLY A N 1
ATOM 585 C CA . GLY A 1 89 ? 1.508 -2.307 -3.272 1.00 88.56 89 GLY A CA 1
ATOM 586 C C . GLY A 1 89 ? 2.782 -3.104 -3.561 1.00 88.56 89 GLY A C 1
ATOM 587 O O . GLY A 1 89 ? 3.624 -3.200 -2.669 1.00 88.56 89 GLY A O 1
ATOM 588 N N . SER A 1 90 ? 2.961 -3.611 -4.785 1.00 91.19 90 SER A N 1
ATOM 589 C CA . SER A 1 90 ? 4.196 -4.267 -5.228 1.00 91.19 90 SER A CA 1
ATOM 590 C C . SER A 1 90 ? 5.338 -3.257 -5.399 1.00 91.19 90 SER A C 1
ATOM 592 O O . SER A 1 90 ? 5.119 -2.049 -5.515 1.00 91.19 90 SER A O 1
ATOM 594 N N . TYR A 1 91 ? 6.579 -3.745 -5.450 1.00 91.62 91 TYR A N 1
ATOM 595 C CA . TYR A 1 91 ? 7.770 -2.917 -5.662 1.00 91.62 91 TYR A CA 1
ATOM 596 C C . TYR A 1 91 ? 8.435 -3.238 -6.998 1.00 91.62 91 TYR A C 1
ATOM 598 O O . TYR A 1 91 ? 8.504 -4.392 -7.416 1.00 91.62 91 TYR A O 1
ATOM 606 N N . SER A 1 92 ? 8.954 -2.209 -7.664 1.00 91.00 92 SER A N 1
ATOM 607 C CA . SER A 1 92 ? 9.705 -2.342 -8.909 1.00 91.00 92 SER A CA 1
ATOM 608 C C . SER A 1 92 ? 11.167 -1.962 -8.703 1.00 91.00 92 SER A C 1
ATOM 610 O O . SER A 1 92 ? 11.481 -1.023 -7.974 1.00 91.00 92 SER A O 1
ATOM 612 N N . GLN A 1 93 ? 12.056 -2.672 -9.398 1.00 91.56 93 GLN A N 1
ATOM 613 C CA . GLN A 1 93 ? 13.490 -2.369 -9.497 1.00 91.56 93 GLN A CA 1
ATOM 614 C C . GLN A 1 93 ? 13.835 -1.741 -10.863 1.00 91.56 93 GLN A C 1
ATOM 616 O O . GLN A 1 93 ? 14.954 -1.866 -11.372 1.00 91.56 93 GLN A O 1
ATOM 621 N N . ALA A 1 94 ? 12.848 -1.120 -11.520 1.00 91.00 94 ALA A N 1
ATOM 622 C CA . ALA A 1 94 ? 13.028 -0.505 -12.827 1.00 91.00 94 ALA A CA 1
ATOM 623 C C . ALA A 1 94 ? 14.105 0.592 -12.783 1.00 91.00 94 ALA A C 1
ATOM 625 O O . ALA A 1 94 ? 14.141 1.431 -11.879 1.00 91.00 94 ALA A O 1
ATOM 626 N N . LYS A 1 95 ? 14.988 0.619 -13.787 1.00 88.19 95 LYS A N 1
ATOM 627 C CA . LYS A 1 95 ? 16.035 1.650 -13.876 1.00 88.19 95 LYS A CA 1
ATOM 628 C C . LYS A 1 95 ? 15.443 3.031 -14.192 1.00 88.19 95 LYS A C 1
ATOM 630 O O . LYS A 1 95 ? 15.939 4.037 -13.672 1.00 88.19 95 LYS A O 1
ATOM 635 N N . SER A 1 96 ? 14.374 3.067 -14.988 1.00 88.06 96 SER A N 1
ATOM 636 C CA . SER A 1 96 ? 13.686 4.264 -15.482 1.00 88.06 96 SER A CA 1
ATOM 637 C C . SER A 1 96 ? 12.193 4.251 -15.128 1.00 88.06 96 SER A C 1
ATOM 639 O O . SER A 1 96 ? 11.615 3.201 -14.855 1.00 88.06 96 SER A O 1
ATOM 641 N N . ARG A 1 97 ? 11.570 5.438 -15.121 1.00 87.69 97 ARG A N 1
ATOM 642 C CA . ARG A 1 97 ? 10.136 5.612 -14.819 1.00 87.69 97 ARG A CA 1
ATOM 643 C C . ARG A 1 97 ? 9.231 5.103 -15.947 1.00 87.69 97 ARG A C 1
ATOM 645 O O . ARG A 1 97 ? 8.123 4.645 -15.688 1.00 87.69 97 ARG A O 1
ATOM 652 N N . SER A 1 98 ? 9.700 5.173 -17.191 1.00 90.00 98 SER A N 1
ATOM 653 C CA . SER A 1 98 ? 8.943 4.748 -18.369 1.00 90.00 98 SER A CA 1
ATOM 654 C C . SER A 1 98 ? 8.710 3.237 -18.351 1.00 90.00 98 SER A C 1
ATOM 656 O O . SER A 1 98 ? 9.663 2.464 -18.333 1.00 90.00 98 SER A O 1
ATOM 658 N N . GLY A 1 99 ? 7.442 2.821 -18.347 1.00 91.31 99 GLY A N 1
ATOM 659 C CA . GLY A 1 99 ? 7.049 1.407 -18.305 1.00 91.31 99 GLY A CA 1
ATOM 660 C C . GLY A 1 99 ? 7.145 0.747 -16.922 1.00 91.31 99 GLY A C 1
ATOM 661 O O . GLY A 1 99 ? 6.795 -0.424 -16.771 1.00 91.31 99 GLY A O 1
ATOM 662 N N . ALA A 1 100 ? 7.593 1.472 -15.892 1.00 94.06 100 ALA A N 1
ATOM 663 C CA . ALA A 1 100 ? 7.599 0.948 -14.534 1.00 94.06 100 ALA A CA 1
ATOM 664 C C . ALA A 1 100 ? 6.159 0.728 -14.047 1.00 94.06 100 ALA A C 1
ATOM 666 O O . ALA A 1 100 ? 5.284 1.573 -14.241 1.00 94.06 100 ALA A O 1
ATOM 667 N N . CYS A 1 101 ? 5.923 -0.413 -13.396 1.00 95.00 101 CYS A N 1
ATOM 668 C CA . CYS A 1 101 ? 4.620 -0.785 -12.845 1.00 95.00 101 CYS A CA 1
ATOM 669 C C . CYS A 1 101 ? 3.470 -0.858 -13.875 1.00 95.00 101 CYS A C 1
ATOM 671 O O . CYS A 1 101 ? 2.312 -0.828 -13.468 1.00 95.00 101 CYS A O 1
ATOM 673 N N . SER A 1 102 ? 3.725 -0.977 -15.186 1.00 95.81 102 SER A N 1
ATOM 674 C CA . SER A 1 102 ? 2.646 -1.015 -16.194 1.00 95.81 102 SER A CA 1
ATOM 675 C C . SER A 1 102 ? 1.636 -2.151 -15.972 1.00 95.81 102 SER A C 1
ATOM 677 O O . SER A 1 102 ? 0.440 -1.925 -16.112 1.00 95.81 102 SER A O 1
ATOM 679 N N . GLY A 1 103 ? 2.087 -3.336 -15.542 1.00 95.38 103 GLY A N 1
ATOM 680 C CA . GLY A 1 103 ? 1.203 -4.451 -15.153 1.00 95.38 103 GLY A CA 1
ATOM 681 C C . GLY A 1 103 ? 0.548 -4.300 -13.773 1.00 95.38 103 GLY A C 1
ATOM 682 O O . GLY A 1 103 ? -0.303 -5.099 -13.405 1.00 95.38 103 GLY A O 1
ATOM 683 N N . HIS A 1 104 ? 0.932 -3.269 -13.021 1.00 94.38 104 HIS A N 1
ATOM 684 C CA . HIS A 1 104 ? 0.563 -3.035 -11.623 1.00 94.38 104 HIS A CA 1
ATOM 685 C C . HIS A 1 104 ? -0.173 -1.693 -11.432 1.00 94.38 104 HIS A C 1
ATOM 687 O O . HIS A 1 104 ? -0.176 -1.116 -10.344 1.00 94.38 104 HIS A O 1
ATOM 693 N N . GLY A 1 105 ? -0.764 -1.154 -12.506 1.00 93.69 105 GLY A N 1
ATOM 694 C CA . GLY A 1 105 ? -1.539 0.094 -12.468 1.00 93.69 105 GLY A CA 1
ATOM 695 C C . GLY A 1 105 ? -0.704 1.381 -12.433 1.00 93.69 105 GLY A C 1
ATOM 696 O O . GLY A 1 105 ? -1.239 2.457 -12.157 1.00 93.69 105 GLY A O 1
ATOM 697 N N . GLY A 1 106 ? 0.592 1.290 -12.729 1.00 94.06 106 GLY A N 1
ATOM 698 C CA . GLY A 1 106 ? 1.528 2.409 -12.732 1.00 94.06 106 GLY A CA 1
ATOM 699 C C . GLY A 1 106 ? 2.216 2.639 -11.388 1.00 94.06 106 GLY A C 1
ATOM 700 O O . GLY A 1 106 ? 1.970 1.958 -10.389 1.00 94.06 106 GLY A O 1
ATOM 701 N N . VAL A 1 107 ? 3.148 3.590 -11.397 1.00 94.31 107 VAL A N 1
ATOM 702 C CA . VAL A 1 107 ? 3.934 3.969 -10.220 1.00 94.31 107 VAL A CA 1
ATOM 703 C C . VAL A 1 107 ? 3.043 4.754 -9.254 1.00 94.31 107 VAL A C 1
ATOM 705 O O . VAL A 1 107 ? 2.400 5.721 -9.661 1.00 94.31 107 VAL A O 1
ATOM 708 N N . ALA A 1 108 ? 3.006 4.333 -7.990 1.00 93.00 108 ALA A N 1
ATOM 709 C CA . ALA A 1 108 ? 2.450 5.114 -6.888 1.00 93.00 108 ALA A CA 1
ATOM 710 C C . ALA A 1 108 ? 3.491 6.117 -6.381 1.00 93.00 108 ALA A C 1
ATOM 712 O O . ALA A 1 108 ? 3.227 7.313 -6.358 1.00 93.00 108 ALA A O 1
ATOM 713 N N . ASP A 1 109 ? 4.700 5.629 -6.087 1.00 92.06 109 ASP A N 1
ATOM 714 C CA . ASP A 1 109 ? 5.800 6.431 -5.553 1.00 92.06 109 ASP A CA 1
ATOM 715 C C . ASP A 1 109 ? 7.127 6.015 -6.189 1.00 92.06 109 ASP A C 1
ATOM 717 O O . ASP A 1 109 ? 7.410 4.826 -6.353 1.00 92.06 109 ASP A O 1
ATOM 721 N N . TRP A 1 110 ? 7.980 6.983 -6.525 1.00 93.06 110 TRP A N 1
ATOM 722 C CA . TRP A 1 110 ? 9.358 6.698 -6.926 1.00 93.06 110 TRP A CA 1
ATOM 723 C C . TRP A 1 110 ? 10.250 6.716 -5.681 1.00 93.06 110 TRP A C 1
ATOM 725 O O . TRP A 1 110 ? 10.296 7.713 -4.971 1.00 93.06 110 TRP A O 1
ATOM 735 N N . LEU A 1 111 ? 10.936 5.606 -5.405 1.00 89.44 111 LEU A N 1
ATOM 736 C CA . LEU A 1 111 ? 11.639 5.354 -4.139 1.00 89.44 111 LEU A CA 1
ATOM 737 C C . LEU A 1 111 ? 13.116 5.736 -4.161 1.00 89.44 111 LEU A C 1
ATOM 739 O O . LEU A 1 111 ? 13.761 5.669 -3.116 1.00 89.44 111 LEU A O 1
ATOM 743 N N . LYS A 1 112 ? 13.673 6.107 -5.323 1.00 76.75 112 LYS A N 1
ATOM 744 C CA . LYS A 1 112 ? 15.025 6.675 -5.341 1.00 76.75 112 LYS A CA 1
ATOM 745 C C . LYS A 1 112 ? 14.993 7.953 -4.510 1.00 76.75 112 LYS A C 1
ATOM 747 O O . LYS A 1 112 ? 14.415 8.947 -4.935 1.00 76.75 112 LYS A O 1
ATOM 752 N N . LYS A 1 113 ? 15.582 7.868 -3.324 1.00 55.78 113 LYS A N 1
ATOM 753 C CA . LYS A 1 113 ? 16.043 9.013 -2.564 1.00 55.78 113 LYS A CA 1
ATOM 754 C C . LYS A 1 113 ? 17.338 9.428 -3.246 1.00 55.78 113 LYS A C 1
ATOM 756 O O . LYS A 1 113 ? 18.238 8.594 -3.347 1.00 55.78 113 LYS A O 1
ATOM 761 N N . ASP A 1 114 ? 17.309 10.607 -3.853 1.00 48.62 114 ASP A N 1
ATOM 762 C CA . ASP A 1 114 ? 18.438 11.214 -4.557 1.00 48.62 114 ASP A CA 1
ATOM 763 C C . ASP A 1 114 ? 19.751 11.116 -3.764 1.00 48.62 114 ASP A C 1
ATOM 765 O O . ASP A 1 114 ? 19.704 11.251 -2.515 1.00 48.62 114 ASP A O 1
#

pLDDT: mean 74.2, std 17.37, range [40.31, 95.81]

Secondary structure (DSSP, 8-state):
--------------------------PPPPPPPPPPP-PPPPBBTTS-B-SS-STTTTGGGTSB-SS-SPPPPPPPPPPTT--EEETTS-EE--SSSTTTTGGGTSEEEE----